Protein AF-A0A4Y2QX42-F1 (afdb_monomer_lite)

Sequence (127 aa):
MLREVESRVIAESNEAGEGVPVVSMVFRCDRHSDQRRYNTPTVNEIAMVFVNSDEEPPFERNIRMYPLNPENPQQPFININILSPNLDPMAYPIFFPYGEPGWQPNWHCESYQGAQGNQSRVNATML

Secondary structure (DSSP, 8-state):
-HHHHHHHHHHHHHHHTPPPP---------TTT-TTTT---SSS--------SSSSPPS--EEEE--SS-SSTT---EEEETT-TTHHHHH-TTT-TT------TT------TT----SSPPP----

Foldseek 3Di:
DVVVVVVVVCVVCVVVVHDDDDDDDDDPPPPVVDPPPDPDPPDPQDDDDADDPPPDRDPKDWDWAQDPDDPDPVCRTDIAIPQFQQPCCVVCVVVVVPSPGHHHPLDADPDDVPDPDPRDDDDDDDD

Radius of gyration: 21.67 Å; chains: 1; bounding box: 44×42×54 Å

Organism: Araneus ventricosus (NCBI:txid182803)

Structure (mmCIF, N/CA/C/O backbone):
data_AF-A0A4Y2QX42-F1
#
_entry.id   AF-A0A4Y2QX42-F1
#
loop_
_atom_site.group_PDB
_atom_site.id
_atom_site.type_symbol
_atom_site.label_atom_id
_atom_site.label_alt_id
_atom_site.label_comp_id
_atom_site.label_asym_id
_atom_site.label_entity_id
_atom_site.label_seq_id
_atom_site.pdbx_PDB_ins_code
_atom_site.Cartn_x
_atom_site.Cartn_y
_atom_site.Cartn_z
_atom_site.occupancy
_atom_site.B_iso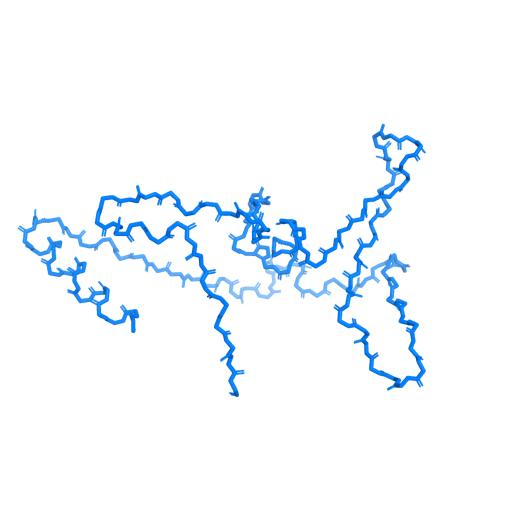_or_equiv
_atom_site.auth_seq_id
_atom_site.auth_comp_id
_atom_site.auth_asym_id
_atom_site.auth_atom_id
_atom_site.pdbx_PDB_model_num
ATOM 1 N N . MET A 1 1 ? -2.868 2.784 26.846 1.00 54.00 1 MET A N 1
ATOM 2 C CA . MET A 1 1 ? -2.953 4.017 26.035 1.00 54.00 1 MET A CA 1
ATOM 3 C C . MET A 1 1 ? -4.380 4.360 25.614 1.00 54.00 1 MET A C 1
ATOM 5 O O . MET A 1 1 ? -4.854 5.379 26.081 1.00 54.00 1 MET A O 1
ATOM 9 N N . LEU A 1 2 ? -5.109 3.544 24.835 1.00 65.75 2 LEU A N 1
ATOM 10 C CA . LEU A 1 2 ? -6.482 3.892 24.389 1.00 65.75 2 LEU A CA 1
ATOM 11 C C . LEU A 1 2 ? -7.459 4.233 25.531 1.00 65.75 2 LEU A C 1
ATOM 13 O O . LEU A 1 2 ? -8.106 5.271 25.487 1.00 65.75 2 LEU A O 1
ATOM 17 N N . ARG A 1 3 ? -7.478 3.436 26.606 1.00 71.06 3 ARG A N 1
ATOM 18 C CA . ARG A 1 3 ? -8.399 3.642 27.740 1.00 71.06 3 ARG A CA 1
ATOM 19 C C . ARG A 1 3 ? -8.196 4.980 28.474 1.00 71.06 3 ARG A C 1
ATOM 21 O O . ARG A 1 3 ? -9.151 5.578 28.961 1.00 71.06 3 ARG A O 1
ATOM 28 N N . GLU A 1 4 ? -6.957 5.460 28.565 1.00 77.75 4 GLU A N 1
ATOM 29 C CA . GLU A 1 4 ? -6.635 6.736 29.226 1.00 77.75 4 GLU A CA 1
ATOM 30 C C . GLU A 1 4 ? -7.060 7.929 28.367 1.00 77.75 4 GLU A C 1
ATOM 32 O O . GLU A 1 4 ? -7.534 8.928 28.901 1.00 77.75 4 GLU A O 1
ATOM 37 N N . VAL A 1 5 ? -6.931 7.802 27.043 1.00 74.56 5 VAL A N 1
ATOM 38 C CA . VAL A 1 5 ? -7.396 8.801 26.073 1.00 74.56 5 VAL A CA 1
ATOM 39 C C . VAL A 1 5 ? -8.924 8.869 26.070 1.00 74.56 5 VAL A C 1
ATOM 41 O O . VAL A 1 5 ? -9.476 9.956 26.189 1.00 74.56 5 VAL A O 1
ATOM 44 N N . GLU A 1 6 ? -9.605 7.720 26.040 1.00 74.38 6 GLU A N 1
ATOM 45 C CA . GLU A 1 6 ? -11.070 7.632 26.142 1.00 74.38 6 GLU A CA 1
ATOM 46 C C . GLU A 1 6 ? -11.590 8.322 27.408 1.00 74.38 6 GLU A C 1
ATOM 48 O O . GLU A 1 6 ? -12.520 9.122 27.349 1.00 74.38 6 GLU A O 1
ATOM 53 N N . SER A 1 7 ? -10.946 8.067 28.552 1.00 79.12 7 SER A N 1
ATOM 54 C CA . SER A 1 7 ? -11.350 8.643 29.842 1.00 79.12 7 SER A CA 1
ATOM 55 C C . SER A 1 7 ? -11.233 10.171 29.865 1.00 79.12 7 SER A C 1
ATOM 57 O O . SER A 1 7 ? -12.077 10.838 30.459 1.00 79.12 7 SER A O 1
ATOM 59 N N . ARG A 1 8 ? -10.207 10.730 29.208 1.00 80.31 8 ARG A N 1
ATOM 60 C CA . ARG A 1 8 ? -9.993 12.184 29.115 1.00 80.31 8 ARG A CA 1
ATOM 61 C C . ARG A 1 8 ? -11.022 12.854 28.210 1.00 80.31 8 ARG A C 1
ATOM 63 O O . ARG A 1 8 ? -11.643 13.818 28.637 1.00 80.31 8 ARG A O 1
ATOM 70 N N . VAL A 1 9 ? -11.264 12.294 27.023 1.00 75.75 9 VAL A N 1
ATOM 71 C CA . VAL A 1 9 ? -12.249 12.830 26.067 1.00 75.75 9 VAL A CA 1
ATOM 72 C C . VAL A 1 9 ? -13.660 12.816 26.663 1.00 75.75 9 VAL A C 1
ATOM 74 O O . VAL A 1 9 ? -14.404 13.777 26.507 1.00 75.75 9 VAL A O 1
ATOM 77 N N . ILE A 1 10 ? -14.024 11.760 27.403 1.00 76.44 10 ILE A N 1
ATOM 78 C CA . ILE A 1 10 ? -15.322 11.680 28.092 1.00 76.44 10 ILE A CA 1
ATOM 79 C C . ILE A 1 10 ? -15.450 12.772 29.164 1.00 76.44 10 ILE A C 1
ATOM 81 O O . ILE A 1 10 ? -16.508 13.387 29.282 1.00 76.44 10 ILE A O 1
ATOM 85 N N . ALA A 1 11 ? -14.394 13.022 29.943 1.00 81.38 11 ALA A N 1
ATOM 86 C CA . ALA A 1 11 ? -14.398 14.064 30.968 1.00 81.38 11 ALA A CA 1
ATOM 87 C C . ALA A 1 11 ? -14.521 15.470 30.355 1.00 81.38 11 ALA A C 1
ATOM 89 O O . ALA A 1 11 ? -15.385 16.234 30.777 1.00 81.38 11 ALA A O 1
ATOM 90 N N . GLU A 1 12 ? -13.738 15.769 29.316 1.00 82.94 12 GLU A N 1
ATOM 91 C CA . GLU A 1 12 ? -13.771 17.053 28.600 1.00 82.94 12 GLU A CA 1
ATOM 92 C C . GLU A 1 12 ? -15.144 17.322 27.960 1.00 82.94 12 GLU A C 1
ATOM 94 O O . GLU A 1 12 ? -15.684 18.421 28.078 1.00 82.94 12 GLU A O 1
ATOM 99 N N . SER A 1 13 ? -15.763 16.307 27.347 1.00 74.00 13 SER A N 1
ATOM 100 C CA . SER A 1 13 ? -17.098 16.431 26.739 1.00 74.00 13 SER A CA 1
ATOM 101 C C . SER A 1 13 ? -18.192 16.667 27.792 1.00 74.00 13 SER A C 1
ATOM 103 O O . SER A 1 13 ? -19.098 17.474 27.583 1.00 74.00 13 SER A O 1
ATOM 105 N N . ASN A 1 14 ? -18.090 16.014 28.959 1.00 74.25 14 ASN A N 1
ATOM 106 C CA . ASN A 1 14 ? -19.014 16.228 30.079 1.00 74.25 14 ASN A CA 1
ATOM 107 C C . ASN A 1 14 ? -18.901 17.646 30.661 1.00 74.25 14 ASN A C 1
ATOM 109 O O . ASN A 1 14 ? -19.915 18.217 31.060 1.00 74.25 14 ASN A O 1
ATOM 113 N N . GLU A 1 15 ? -17.692 18.214 30.705 1.00 80.56 15 GLU A N 1
ATOM 114 C CA . GLU A 1 15 ? -17.452 19.593 31.153 1.00 80.56 15 GLU A CA 1
ATOM 115 C C . GLU A 1 15 ? -17.952 20.633 30.139 1.00 80.56 15 GLU A C 1
ATOM 117 O O . GLU A 1 15 ? -18.496 21.665 30.534 1.00 80.56 15 GLU A O 1
ATOM 122 N N . ALA A 1 16 ? -17.828 20.355 28.838 1.00 79.06 16 ALA A N 1
ATOM 123 C CA . ALA A 1 16 ? -18.278 21.243 27.764 1.00 79.06 16 ALA A CA 1
ATOM 124 C C . ALA A 1 16 ? -19.800 21.204 27.514 1.00 79.06 16 ALA A C 1
ATOM 126 O O . ALA A 1 16 ? -20.327 22.042 26.781 1.00 79.06 16 ALA A O 1
ATOM 127 N N . GLY A 1 17 ? -20.521 20.239 28.100 1.00 72.75 17 GLY A N 1
ATOM 128 C CA . GLY A 1 17 ? -21.951 20.023 27.848 1.00 72.75 17 GLY A CA 1
ATOM 129 C C . GLY A 1 17 ? -22.265 19.525 26.430 1.00 72.75 17 GLY A C 1
ATOM 130 O O . GLY A 1 17 ? -23.432 19.465 26.042 1.00 72.75 17 GLY A O 1
ATOM 131 N N . GLU A 1 18 ? -21.239 19.158 25.660 1.00 72.94 18 GLU A N 1
ATOM 132 C CA . GLU A 1 18 ? -21.358 18.550 24.339 1.00 72.94 18 GLU A CA 1
ATOM 133 C C . GLU A 1 18 ? -21.402 17.027 24.502 1.00 72.94 18 GLU A C 1
ATOM 135 O O . GLU A 1 18 ? -20.517 16.419 25.102 1.00 72.94 18 GLU A O 1
ATOM 140 N N . GLY A 1 19 ? -22.452 16.381 23.997 1.00 75.00 19 GLY A N 1
ATOM 141 C CA . GLY A 1 19 ? -22.553 14.924 24.048 1.00 75.00 19 GLY A CA 1
ATOM 142 C C . GLY A 1 19 ? -21.497 14.273 23.153 1.00 75.00 19 GLY A C 1
ATOM 143 O O . GLY A 1 19 ? -21.417 14.600 21.971 1.00 75.00 19 GLY A O 1
ATOM 144 N N . VAL A 1 20 ? -20.723 13.324 23.693 1.00 70.62 20 VAL A N 1
ATOM 145 C CA . VAL A 1 20 ? -19.751 12.551 22.903 1.00 70.62 20 VAL A CA 1
ATOM 146 C C . VAL A 1 20 ? -20.496 11.837 21.766 1.00 70.62 20 VAL A C 1
ATOM 148 O O . VAL A 1 20 ? -21.407 11.048 22.048 1.00 70.62 20 VAL A O 1
ATOM 151 N N . PRO A 1 21 ? -20.142 12.060 20.485 1.00 74.00 21 PRO A N 1
ATOM 152 C CA . PRO A 1 21 ? -20.773 11.343 19.390 1.00 74.00 21 PRO A CA 1
ATOM 153 C C . PRO A 1 21 ? -20.447 9.852 19.503 1.00 74.00 21 PRO A C 1
ATOM 155 O O . PRO A 1 21 ? -19.286 9.440 19.479 1.00 74.00 21 PRO A O 1
ATOM 158 N N . VAL A 1 22 ? -21.485 9.022 19.618 1.00 76.50 22 VAL A N 1
ATOM 159 C CA . VAL A 1 22 ? -21.335 7.565 19.610 1.00 76.50 22 VAL A CA 1
ATOM 160 C C . VAL A 1 22 ? -21.056 7.124 18.177 1.00 76.50 22 VAL A C 1
ATOM 162 O O . VAL A 1 22 ? -21.967 6.974 17.363 1.00 76.50 22 VAL A O 1
ATOM 165 N N . VAL A 1 23 ? -19.780 6.923 17.863 1.00 73.00 23 VAL A N 1
ATOM 166 C CA . VAL A 1 23 ? -19.354 6.353 16.585 1.00 73.00 23 VAL A CA 1
ATOM 167 C C . VAL A 1 23 ? -19.358 4.834 16.715 1.00 73.00 23 VAL A C 1
ATOM 169 O O . VAL A 1 23 ? -18.644 4.267 17.539 1.00 73.00 23 VAL A O 1
ATOM 172 N N . SER A 1 24 ? -20.164 4.160 15.897 1.00 69.94 24 SER A N 1
ATOM 173 C CA . SER A 1 24 ? -20.129 2.701 15.783 1.00 69.94 24 SER A CA 1
ATOM 174 C C . SER A 1 24 ? -19.484 2.309 14.460 1.00 69.94 24 SER A C 1
ATOM 176 O O . SER A 1 24 ? -19.885 2.782 13.397 1.00 69.94 24 SER A O 1
ATOM 178 N N . MET A 1 25 ? -18.473 1.443 14.521 1.00 69.38 25 MET A N 1
ATOM 179 C CA . MET A 1 25 ? -17.913 0.813 13.332 1.00 69.38 25 MET A CA 1
ATOM 180 C C . MET A 1 25 ? -18.613 -0.528 13.132 1.00 69.38 25 MET A C 1
ATOM 182 O O . MET A 1 25 ? -18.477 -1.437 13.949 1.00 69.38 25 MET A O 1
ATOM 186 N N . VAL A 1 26 ? -19.393 -0.644 12.059 1.00 71.62 26 VAL A N 1
ATOM 187 C CA . VAL A 1 26 ? -20.146 -1.861 11.745 1.00 71.62 26 VAL A CA 1
ATOM 188 C C . VAL A 1 26 ? -19.572 -2.483 10.482 1.00 71.62 26 VAL A C 1
ATOM 190 O O . VAL A 1 26 ? -19.660 -1.911 9.398 1.00 71.62 26 VAL A O 1
ATOM 193 N N . PHE A 1 27 ? -19.023 -3.690 10.602 1.00 63.44 27 PHE A N 1
ATOM 194 C CA . PHE A 1 27 ? -18.681 -4.491 9.432 1.00 63.44 27 PHE A CA 1
ATOM 195 C C . PHE A 1 27 ? -19.964 -5.088 8.849 1.00 63.44 27 PHE A C 1
ATOM 197 O O . PHE A 1 27 ? -20.573 -5.979 9.447 1.00 63.44 27 PHE A O 1
ATOM 204 N N . ARG A 1 28 ? -20.386 -4.631 7.664 1.00 59.47 28 ARG A N 1
ATOM 205 C CA . ARG A 1 28 ? -21.407 -5.345 6.887 1.00 59.47 28 ARG A CA 1
ATOM 206 C C . ARG A 1 28 ? -20.811 -6.654 6.372 1.00 59.47 28 ARG A C 1
ATOM 208 O O . ARG A 1 28 ? -20.183 -6.703 5.322 1.00 59.47 28 ARG A O 1
ATOM 215 N N . CYS A 1 29 ? -21.027 -7.731 7.118 1.00 56.50 29 CYS A N 1
ATOM 216 C CA . CYS A 1 29 ? -20.667 -9.093 6.726 1.00 56.50 29 CYS A CA 1
ATOM 217 C C . CYS A 1 29 ? -21.785 -9.771 5.920 1.00 56.50 29 CYS A C 1
ATOM 219 O O . CYS A 1 29 ? -22.097 -10.937 6.153 1.00 56.50 29 CYS A O 1
ATOM 221 N N . ASP A 1 30 ? -22.403 -9.056 4.979 1.00 68.62 30 ASP A N 1
ATOM 222 C CA . ASP A 1 30 ? -23.280 -9.705 4.010 1.00 68.62 30 ASP A CA 1
ATOM 223 C C . ASP A 1 30 ? -22.413 -10.407 2.956 1.00 68.62 30 ASP A C 1
ATOM 225 O O . ASP A 1 30 ? -21.828 -9.775 2.075 1.00 68.62 30 ASP A O 1
ATOM 229 N N . ARG A 1 31 ? -22.320 -11.737 3.071 1.00 54.94 31 ARG A N 1
ATOM 230 C CA . ARG A 1 31 ? -21.578 -12.597 2.136 1.00 54.94 31 ARG A CA 1
ATOM 231 C C . ARG A 1 31 ? -22.159 -12.579 0.719 1.00 54.94 31 ARG A C 1
ATOM 233 O O . ARG A 1 31 ? -21.470 -13.000 -0.202 1.00 54.94 31 ARG A O 1
ATOM 240 N N . HIS A 1 32 ? -23.396 -12.118 0.541 1.00 62.72 32 HIS A N 1
ATOM 241 C CA . HIS A 1 32 ? -24.053 -12.002 -0.759 1.00 62.72 32 HIS A CA 1
ATOM 242 C C . HIS A 1 32 ? -23.921 -10.603 -1.377 1.00 62.72 32 HIS A C 1
ATOM 244 O O . HIS A 1 32 ? -24.076 -10.469 -2.589 1.00 62.72 32 HIS A O 1
ATOM 250 N N . SER A 1 33 ? -23.592 -9.576 -0.584 1.00 60.12 33 SER A N 1
ATOM 251 C CA . SER A 1 33 ? -23.400 -8.205 -1.080 1.00 60.12 33 SER A CA 1
ATOM 252 C C . SER A 1 33 ? -21.972 -7.916 -1.539 1.00 60.12 33 SER A C 1
ATOM 254 O O . SER A 1 33 ? -21.790 -7.035 -2.378 1.00 60.12 33 SER A O 1
ATOM 256 N N . ASP A 1 34 ? -20.963 -8.606 -1.004 1.00 56.72 34 ASP A N 1
ATOM 257 C CA . ASP A 1 34 ? -19.565 -8.367 -1.373 1.00 56.72 34 ASP A CA 1
ATOM 258 C C . ASP A 1 34 ? -19.021 -9.488 -2.267 1.00 56.72 34 ASP A C 1
ATOM 260 O O . ASP A 1 34 ? -18.385 -10.442 -1.816 1.00 56.72 34 ASP A O 1
ATOM 264 N N . GLN A 1 35 ? -19.269 -9.348 -3.571 1.00 55.50 35 GLN A N 1
ATOM 265 C CA . GLN A 1 35 ? -18.757 -10.255 -4.602 1.00 55.50 35 GLN A CA 1
ATOM 266 C C . GLN A 1 35 ? -17.227 -10.215 -4.743 1.00 55.50 35 GLN A C 1
ATOM 268 O O . GLN A 1 35 ? -16.674 -11.018 -5.484 1.00 55.50 35 GLN A O 1
ATOM 273 N N . ARG A 1 36 ? -16.519 -9.296 -4.071 1.00 57.91 36 ARG A N 1
ATOM 274 C CA . ARG A 1 36 ? -15.071 -9.097 -4.254 1.00 57.91 36 ARG A CA 1
ATOM 275 C C . ARG A 1 36 ? -14.227 -9.781 -3.184 1.00 57.91 36 ARG A C 1
ATOM 277 O O . ARG A 1 36 ? -13.005 -9.793 -3.294 1.00 57.91 36 ARG A O 1
ATOM 284 N N . ARG A 1 37 ? -14.858 -10.388 -2.176 1.00 54.31 37 ARG A N 1
ATOM 285 C CA . ARG A 1 37 ? -14.164 -10.965 -1.015 1.00 54.31 37 ARG A CA 1
ATOM 286 C C . ARG A 1 37 ? -13.405 -12.264 -1.318 1.00 54.31 37 ARG A C 1
ATOM 288 O O . ARG A 1 37 ? -12.530 -12.639 -0.547 1.00 54.31 37 ARG A O 1
ATOM 295 N N . TYR A 1 38 ? -13.714 -12.916 -2.443 1.00 54.72 38 TYR A N 1
ATOM 296 C CA . TYR A 1 38 ? -13.078 -14.158 -2.901 1.00 54.72 38 TYR A CA 1
ATOM 297 C C . TYR A 1 38 ? -13.007 -14.246 -4.430 1.00 54.72 38 TYR A C 1
ATOM 299 O O . TYR A 1 38 ? -13.283 -15.301 -5.003 1.00 54.72 38 TYR A O 1
ATOM 307 N N . ASN A 1 39 ? -12.653 -13.155 -5.114 1.00 55.78 39 ASN A N 1
ATOM 308 C CA . ASN A 1 39 ? -12.337 -13.281 -6.534 1.00 55.78 39 ASN A CA 1
ATOM 309 C C . ASN A 1 39 ? -11.109 -14.179 -6.667 1.00 55.78 39 ASN A C 1
ATOM 311 O O . ASN A 1 39 ? -10.003 -13.811 -6.273 1.00 55.78 39 ASN A O 1
ATOM 315 N N . THR A 1 40 ? -11.319 -15.383 -7.194 1.00 54.75 40 THR A N 1
ATOM 316 C CA . THR A 1 40 ? -10.220 -16.218 -7.664 1.00 54.75 40 THR A CA 1
ATOM 317 C C . THR A 1 40 ? -9.459 -15.392 -8.701 1.00 54.75 40 THR A C 1
ATOM 319 O O . THR A 1 40 ? -10.123 -14.782 -9.544 1.00 54.75 40 THR A O 1
ATOM 322 N N . PRO A 1 41 ? -8.117 -15.309 -8.650 1.00 54.50 41 PRO A N 1
ATOM 323 C CA . PRO A 1 41 ? -7.362 -14.566 -9.648 1.00 54.50 41 PRO A CA 1
ATOM 324 C C . PRO A 1 41 ? -7.751 -15.081 -11.034 1.00 54.50 41 PRO A C 1
ATOM 326 O O . PRO A 1 41 ? -7.493 -16.231 -11.375 1.00 54.50 41 PRO A O 1
ATOM 329 N N . THR A 1 42 ? -8.440 -14.256 -11.818 1.00 58.47 42 THR A N 1
ATOM 330 C CA . THR A 1 42 ? -8.902 -14.629 -13.163 1.00 58.47 42 THR A CA 1
ATOM 331 C C . THR A 1 42 ? -7.784 -14.533 -14.198 1.00 58.47 42 THR A C 1
ATOM 333 O O . THR A 1 42 ? -7.973 -14.907 -15.352 1.00 58.47 42 THR A O 1
ATOM 336 N N . VAL A 1 43 ? -6.625 -14.018 -13.789 1.00 61.16 43 VAL A N 1
ATOM 337 C CA . VAL A 1 43 ? -5.476 -13.689 -14.627 1.00 61.16 43 VAL A CA 1
ATOM 338 C C . VAL A 1 43 ? -4.184 -14.069 -13.898 1.00 61.16 43 VAL A C 1
ATOM 340 O O . VAL A 1 43 ? -4.053 -13.861 -12.692 1.00 61.16 43 VAL A O 1
ATOM 343 N N . ASN A 1 44 ? -3.212 -14.617 -14.631 1.00 61.03 44 ASN A N 1
ATOM 344 C CA . ASN A 1 44 ? -1.884 -14.994 -14.120 1.00 61.03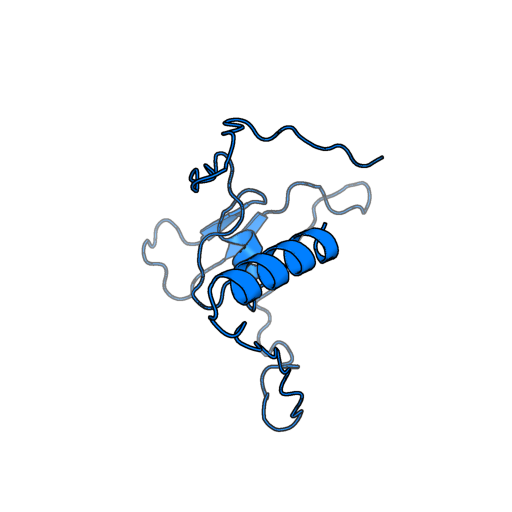 44 ASN A CA 1
ATOM 345 C C . ASN A 1 44 ? -0.948 -13.770 -13.982 1.00 61.03 44 ASN A C 1
ATOM 347 O O . ASN A 1 44 ? 0.218 -13.827 -14.360 1.00 61.03 44 ASN A O 1
ATOM 351 N N . GLU A 1 45 ? -1.463 -12.637 -13.505 1.00 65.69 45 GLU A N 1
ATOM 352 C CA . GLU A 1 45 ? -0.748 -11.348 -13.499 1.00 65.69 45 GLU A CA 1
ATOM 353 C C . GLU A 1 45 ? 0.145 -11.145 -12.271 1.00 65.69 45 GLU A C 1
ATOM 355 O O . GLU A 1 45 ? 0.990 -10.252 -12.258 1.00 65.69 45 GLU A O 1
ATOM 360 N N . ILE A 1 46 ? -0.022 -11.970 -11.236 1.00 67.88 46 ILE A N 1
ATOM 361 C CA . ILE A 1 46 ? 0.718 -11.839 -9.983 1.00 67.88 46 ILE A CA 1
ATOM 362 C C . ILE A 1 46 ? 1.698 -13.004 -9.873 1.00 67.88 46 ILE A C 1
ATOM 364 O O . ILE A 1 46 ? 1.300 -14.152 -9.684 1.00 67.88 46 ILE A O 1
ATOM 368 N N . ALA A 1 47 ? 2.989 -12.696 -9.972 1.00 70.94 47 ALA A N 1
ATOM 369 C CA . ALA A 1 47 ? 4.079 -13.628 -9.714 1.00 70.94 47 ALA A CA 1
ATOM 370 C C . ALA A 1 47 ? 4.967 -13.083 -8.593 1.00 70.94 47 ALA A C 1
ATOM 372 O O . ALA A 1 47 ? 5.259 -11.888 -8.535 1.00 70.94 47 ALA A O 1
ATOM 373 N N . MET A 1 48 ? 5.417 -13.970 -7.712 1.00 71.56 48 MET A N 1
ATOM 374 C CA . MET A 1 48 ? 6.339 -13.646 -6.632 1.00 71.56 48 MET A CA 1
ATOM 375 C C . MET A 1 48 ? 7.660 -14.360 -6.908 1.00 71.56 48 MET A C 1
ATOM 377 O O . MET A 1 48 ? 7.698 -15.584 -6.998 1.00 71.56 48 MET A O 1
ATOM 381 N N . VAL A 1 49 ? 8.729 -13.589 -7.100 1.00 72.44 49 VAL A N 1
ATOM 382 C CA . VAL A 1 49 ? 10.060 -14.115 -7.421 1.00 72.44 49 VAL A CA 1
ATOM 383 C C . VAL A 1 49 ? 10.983 -13.821 -6.251 1.00 72.44 49 VAL A C 1
ATOM 385 O O . VAL A 1 49 ? 11.209 -12.661 -5.909 1.00 72.44 49 VAL A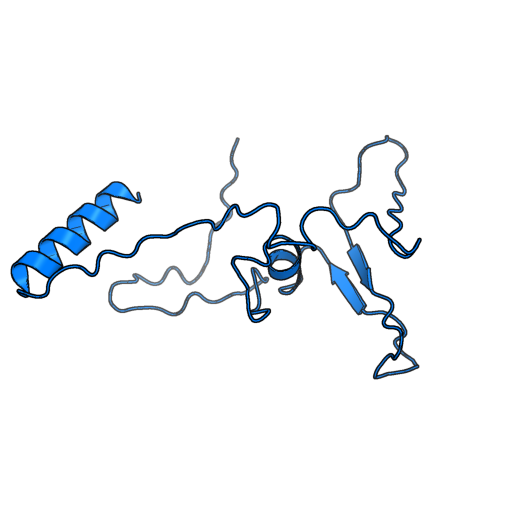 O 1
ATOM 388 N N . PHE A 1 50 ? 11.527 -14.875 -5.652 1.00 68.56 50 PHE A N 1
ATOM 389 C CA . PHE A 1 50 ? 12.552 -14.776 -4.623 1.00 68.56 50 PHE A CA 1
ATOM 390 C C . PHE A 1 50 ? 13.864 -15.307 -5.178 1.00 68.56 50 PHE A C 1
ATOM 392 O O . PHE A 1 50 ? 13.901 -16.372 -5.788 1.00 68.56 50 PHE A O 1
ATOM 399 N N . VAL A 1 51 ? 14.942 -14.565 -4.953 1.00 68.75 51 VAL A N 1
ATOM 400 C CA . VAL A 1 51 ? 16.301 -15.036 -5.209 1.00 68.75 51 VAL A CA 1
ATOM 401 C C . VAL A 1 51 ? 16.959 -15.161 -3.843 1.00 68.75 51 VAL A C 1
ATOM 403 O O . VAL A 1 51 ? 17.314 -14.146 -3.250 1.00 68.75 51 VAL A O 1
ATOM 406 N N . ASN A 1 52 ? 17.052 -16.380 -3.313 1.00 69.00 52 ASN A N 1
ATOM 407 C CA . ASN A 1 52 ? 17.833 -16.660 -2.111 1.00 69.00 52 ASN A CA 1
ATOM 408 C C . ASN A 1 52 ? 18.495 -18.046 -2.200 1.00 69.00 52 ASN A C 1
ATOM 410 O O . ASN A 1 52 ? 17.939 -18.954 -2.816 1.00 69.00 52 ASN A O 1
ATOM 414 N N . SER A 1 53 ? 19.672 -18.191 -1.588 1.00 70.94 53 SER A N 1
ATOM 415 C CA . SER A 1 53 ? 20.323 -19.476 -1.317 1.00 70.94 53 SER A CA 1
ATOM 416 C C . SER A 1 53 ? 19.703 -20.207 -0.121 1.00 70.94 53 SER A C 1
ATOM 418 O O . SER A 1 53 ? 19.731 -21.433 -0.098 1.00 70.94 53 SER A O 1
ATOM 420 N N . ASP A 1 54 ? 19.113 -19.469 0.827 1.00 76.25 54 ASP A N 1
ATOM 421 C CA . ASP A 1 54 ? 18.788 -19.976 2.171 1.00 76.25 54 ASP A CA 1
ATOM 422 C C . ASP A 1 54 ? 17.274 -20.144 2.417 1.00 76.25 54 ASP A C 1
ATOM 424 O O . ASP A 1 54 ? 16.822 -20.130 3.557 1.00 76.25 54 ASP A O 1
ATOM 428 N N . GLU A 1 55 ? 16.473 -20.257 1.349 1.00 69.25 55 GLU A N 1
ATOM 429 C CA . GLU A 1 55 ? 15.000 -20.418 1.355 1.00 69.25 55 GLU A CA 1
ATOM 430 C C . GLU A 1 55 ? 14.187 -19.289 2.029 1.00 69.25 55 GLU A C 1
ATOM 432 O O . GLU A 1 55 ? 12.975 -19.197 1.826 1.00 69.25 55 GLU A O 1
ATOM 437 N N . GLU A 1 56 ? 14.823 -18.375 2.765 1.00 75.38 56 GLU A N 1
ATOM 438 C CA . GLU A 1 56 ? 14.147 -17.251 3.404 1.00 75.38 56 GLU A CA 1
ATOM 439 C C . GLU A 1 56 ? 13.897 -16.104 2.408 1.00 75.38 56 GLU A C 1
ATOM 441 O O . GLU A 1 56 ? 14.780 -15.694 1.652 1.00 75.38 56 GLU A O 1
ATOM 446 N N . PRO A 1 57 ? 12.703 -15.515 2.381 1.00 69.00 57 PRO A N 1
ATOM 447 C CA . PRO A 1 57 ? 12.482 -14.310 1.601 1.00 69.00 57 PRO A CA 1
ATOM 448 C C . PRO A 1 57 ? 13.402 -13.140 2.085 1.00 69.00 57 PRO A C 1
ATOM 450 O O . PRO A 1 57 ? 13.271 -12.717 3.232 1.00 69.00 57 PRO A O 1
ATOM 453 N N . PRO A 1 58 ? 14.235 -12.474 1.247 1.00 75.31 58 PRO A N 1
ATOM 454 C CA . PRO A 1 58 ? 15.104 -11.340 1.661 1.00 75.31 58 PRO A CA 1
ATOM 455 C C . PRO A 1 58 ? 14.370 -10.098 2.215 1.00 75.31 58 PRO A C 1
ATOM 457 O O . PRO A 1 58 ? 13.380 -9.690 1.637 1.00 75.31 58 PRO A O 1
ATOM 460 N N . PHE A 1 59 ? 14.844 -9.413 3.259 1.00 76.69 59 PHE A N 1
ATOM 461 C CA . PHE A 1 59 ? 14.130 -8.248 3.838 1.00 76.69 59 PHE A CA 1
ATOM 462 C C . PHE A 1 59 ? 13.693 -7.181 2.807 1.00 76.69 59 PHE A C 1
ATOM 464 O O . PHE A 1 59 ? 12.567 -6.683 2.855 1.00 76.69 59 PHE A O 1
ATOM 471 N N . GLU A 1 60 ? 14.551 -6.871 1.832 1.00 78.44 60 GLU A N 1
ATOM 472 C CA . GLU A 1 60 ? 14.203 -5.962 0.742 1.00 78.44 60 GLU A CA 1
ATOM 473 C C . GLU A 1 60 ? 13.203 -6.604 -0.226 1.00 78.44 60 GLU A C 1
ATOM 475 O O . GLU A 1 60 ? 13.521 -7.484 -1.031 1.00 78.44 60 GLU A O 1
ATOM 480 N N . ARG A 1 61 ? 11.964 -6.119 -0.164 1.00 77.75 61 ARG A N 1
ATOM 481 C CA . ARG A 1 61 ? 10.893 -6.456 -1.101 1.00 77.75 61 ARG A CA 1
ATOM 482 C C . ARG A 1 61 ? 10.619 -5.267 -2.003 1.00 77.75 61 ARG A C 1
ATOM 484 O O . ARG A 1 61 ? 10.372 -4.162 -1.530 1.00 77.75 61 ARG A O 1
ATOM 491 N N . ASN A 1 62 ? 10.621 -5.513 -3.305 1.00 84.62 62 ASN A N 1
ATOM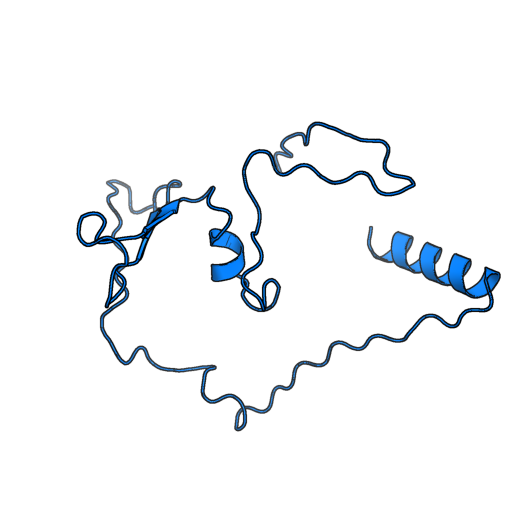 492 C CA . ASN A 1 62 ? 10.117 -4.562 -4.284 1.00 84.62 62 ASN A CA 1
ATOM 493 C C . ASN A 1 62 ? 8.880 -5.157 -4.951 1.00 84.62 62 ASN A C 1
ATOM 495 O O . ASN A 1 62 ? 8.908 -6.302 -5.403 1.00 84.62 62 ASN A O 1
ATOM 499 N N . ILE A 1 63 ? 7.816 -4.369 -5.042 1.00 87.06 63 ILE A N 1
ATOM 500 C CA . ILE A 1 63 ? 6.646 -4.671 -5.859 1.00 87.06 63 ILE A CA 1
ATOM 501 C C . ILE A 1 63 ? 6.825 -3.923 -7.179 1.00 87.06 63 ILE A C 1
ATOM 503 O O . ILE A 1 63 ? 6.976 -2.700 -7.195 1.00 87.06 63 ILE A O 1
ATOM 507 N N . ARG A 1 64 ? 6.826 -4.654 -8.296 1.00 88.25 64 ARG A N 1
ATOM 508 C CA . ARG A 1 64 ? 6.831 -4.063 -9.639 1.00 88.25 64 ARG A CA 1
ATOM 509 C C . ARG A 1 64 ? 5.443 -4.172 -10.238 1.00 88.25 64 ARG A C 1
ATOM 511 O O . ARG A 1 64 ? 4.924 -5.272 -10.390 1.00 88.25 64 ARG A O 1
ATOM 518 N N . MET A 1 65 ? 4.866 -3.034 -10.591 1.00 86.25 65 MET A N 1
ATOM 519 C CA . MET A 1 65 ? 3.564 -2.962 -11.244 1.00 86.25 65 MET A CA 1
ATOM 520 C C . MET A 1 65 ? 3.756 -2.595 -12.710 1.00 86.25 65 MET A C 1
ATOM 522 O O . MET A 1 65 ? 4.374 -1.575 -13.003 1.00 86.25 65 MET A O 1
ATOM 526 N N . TYR A 1 66 ? 3.215 -3.408 -13.614 1.00 87.62 66 TYR A N 1
ATOM 527 C CA . TYR A 1 66 ? 3.244 -3.173 -15.057 1.00 87.62 66 TYR A CA 1
ATOM 528 C C . TYR A 1 66 ? 1.857 -2.690 -15.502 1.00 87.62 66 TYR A C 1
ATOM 530 O O . TYR A 1 66 ? 0.963 -3.517 -15.691 1.00 87.62 66 TYR A O 1
ATOM 538 N N . PRO A 1 67 ? 1.620 -1.370 -15.603 1.00 85.38 67 PRO A N 1
ATOM 539 C CA . PRO A 1 67 ? 0.331 -0.859 -16.050 1.00 85.38 67 PRO A CA 1
ATOM 540 C C . PRO A 1 67 ? 0.086 -1.239 -17.514 1.00 85.38 67 PRO A C 1
ATOM 542 O O . PRO A 1 67 ? 0.991 -1.171 -18.341 1.00 85.38 67 PRO A O 1
ATOM 545 N N . LEU A 1 68 ? -1.162 -1.583 -17.847 1.00 84.25 68 LEU A N 1
ATOM 546 C CA . LEU A 1 68 ? -1.558 -1.908 -19.224 1.00 84.25 68 LEU A CA 1
ATOM 547 C C . LEU A 1 68 ? -1.336 -0.731 -20.190 1.00 84.25 68 LEU A C 1
ATOM 549 O O . LEU A 1 68 ? -0.988 -0.943 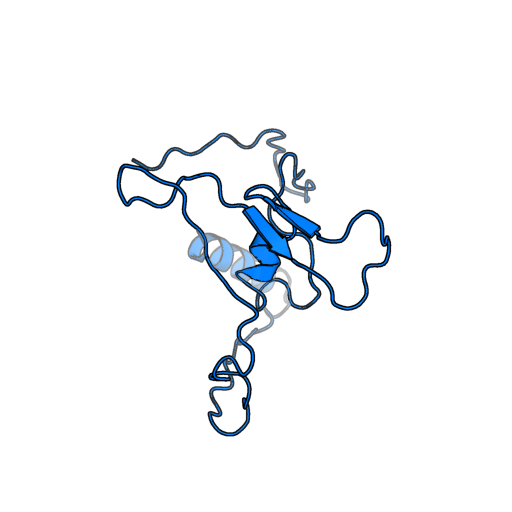-21.346 1.00 84.25 68 LEU A O 1
ATOM 553 N N . ASN A 1 69 ? -1.507 0.500 -19.700 1.00 85.88 69 ASN A N 1
ATOM 554 C CA . ASN A 1 69 ? -1.287 1.737 -20.444 1.00 85.88 69 ASN A CA 1
ATOM 555 C C . ASN A 1 69 ? -0.331 2.640 -19.644 1.00 85.88 69 ASN A C 1
ATOM 557 O O . ASN A 1 69 ? -0.803 3.460 -18.854 1.00 85.88 69 ASN A O 1
ATOM 561 N N . PRO A 1 70 ? 0.998 2.468 -19.767 1.00 87.00 70 PRO A N 1
ATOM 562 C CA . PRO A 1 70 ? 1.953 3.310 -19.054 1.00 87.00 70 PRO A CA 1
ATOM 563 C C . PRO A 1 70 ? 1.883 4.753 -19.566 1.00 87.00 70 PRO A C 1
ATOM 565 O O . PRO A 1 70 ? 1.918 4.985 -20.774 1.00 87.00 70 PRO A O 1
ATOM 568 N N . GLU A 1 71 ? 1.843 5.726 -18.652 1.00 87.62 71 GLU A N 1
ATOM 569 C CA . GLU A 1 71 ? 1.889 7.154 -19.012 1.00 87.62 71 GLU A CA 1
ATOM 570 C C . GLU A 1 71 ? 3.185 7.512 -19.747 1.00 87.62 71 GLU A C 1
ATOM 572 O O . GLU A 1 71 ? 3.182 8.283 -20.705 1.00 87.62 71 GLU A O 1
ATOM 577 N N . ASN A 1 72 ? 4.298 6.912 -19.317 1.00 89.25 72 ASN A N 1
ATOM 578 C CA . ASN A 1 72 ? 5.591 7.032 -19.966 1.00 89.25 72 ASN A CA 1
ATOM 579 C C . ASN A 1 72 ? 6.004 5.675 -20.563 1.00 89.25 72 ASN A C 1
ATOM 581 O O . ASN A 1 72 ? 6.411 4.787 -19.813 1.00 89.25 72 ASN A O 1
ATOM 585 N N . PRO A 1 73 ? 5.995 5.513 -21.898 1.00 87.12 73 PRO A N 1
ATOM 586 C CA . PRO A 1 73 ? 6.426 4.276 -22.550 1.00 87.12 73 PRO A CA 1
ATOM 587 C C . PRO A 1 73 ? 7.876 3.868 -22.246 1.00 87.12 73 PRO A C 1
ATOM 589 O O . PRO A 1 73 ? 8.208 2.689 -22.346 1.00 87.12 73 PRO A O 1
ATOM 592 N N . GLN A 1 74 ? 8.748 4.813 -21.867 1.00 90.31 74 GLN A N 1
ATOM 593 C CA . GLN A 1 74 ? 10.127 4.508 -21.461 1.00 90.31 74 GLN A CA 1
ATOM 594 C C . GLN A 1 74 ? 10.237 3.994 -20.020 1.00 90.31 74 GLN A C 1
ATOM 596 O O . GLN A 1 74 ? 11.268 3.436 -19.648 1.00 90.31 74 GLN A O 1
ATOM 601 N N . GLN A 1 75 ? 9.185 4.151 -19.215 1.00 88.31 75 GLN A N 1
ATOM 602 C CA . GLN A 1 75 ? 9.095 3.620 -17.861 1.00 88.31 75 GLN A CA 1
ATOM 603 C C . GLN A 1 75 ? 7.934 2.615 -17.792 1.00 88.31 75 GLN A C 1
ATOM 605 O O . GLN A 1 75 ? 6.840 2.943 -17.335 1.00 88.31 75 GLN A O 1
ATOM 610 N N . PRO A 1 76 ? 8.158 1.370 -18.251 1.00 86.56 76 PRO A N 1
ATOM 611 C CA . PRO A 1 76 ? 7.090 0.388 -18.433 1.00 86.56 76 PRO A CA 1
ATOM 612 C C . PRO A 1 76 ? 6.545 -0.182 -17.118 1.00 86.56 76 PRO A C 1
ATOM 614 O O . PRO A 1 76 ? 5.592 -0.956 -17.140 1.00 86.56 76 PRO A O 1
ATOM 617 N N . PHE A 1 77 ? 7.156 0.153 -15.978 1.00 88.75 77 PHE A N 1
ATOM 618 C CA . PHE A 1 77 ? 6.712 -0.302 -14.670 1.00 88.75 77 PHE A CA 1
ATOM 619 C C . PHE A 1 77 ? 6.938 0.744 -13.581 1.00 88.75 77 PHE A C 1
ATOM 621 O O . PHE A 1 77 ? 7.841 1.581 -13.649 1.00 88.75 77 PHE A O 1
ATOM 628 N N . ILE A 1 78 ? 6.138 0.621 -12.529 1.00 89.19 78 ILE A N 1
ATOM 629 C CA . ILE A 1 78 ? 6.264 1.365 -11.281 1.00 89.19 78 ILE A CA 1
ATOM 630 C C . ILE A 1 78 ? 6.945 0.443 -10.270 1.00 89.19 78 ILE A C 1
ATOM 632 O O . ILE A 1 78 ? 6.535 -0.707 -10.106 1.00 89.19 78 ILE A O 1
ATOM 636 N N . ASN A 1 79 ? 7.999 0.928 -9.612 1.00 89.81 79 ASN A N 1
ATOM 637 C CA . ASN A 1 79 ? 8.692 0.191 -8.557 1.00 89.81 79 ASN A CA 1
ATOM 638 C C . ASN A 1 79 ? 8.303 0.744 -7.185 1.00 89.81 79 ASN A C 1
ATOM 640 O O . ASN A 1 79 ? 8.576 1.905 -6.886 1.00 89.81 79 ASN A O 1
ATOM 644 N N . ILE A 1 80 ? 7.714 -0.103 -6.351 1.00 90.12 80 ILE A N 1
ATOM 645 C CA . ILE A 1 80 ? 7.291 0.215 -4.988 1.00 90.12 80 ILE A CA 1
ATOM 646 C C . ILE A 1 80 ? 8.209 -0.562 -4.046 1.00 90.12 80 ILE A C 1
ATOM 648 O O . ILE A 1 80 ? 8.143 -1.788 -3.977 1.00 90.12 80 ILE A O 1
ATOM 652 N N . ASN A 1 81 ? 9.109 0.145 -3.365 1.00 88.75 81 ASN A N 1
ATOM 653 C CA . ASN A 1 81 ? 9.989 -0.449 -2.360 1.00 88.75 81 ASN A CA 1
ATOM 654 C C . ASN A 1 81 ? 9.321 -0.460 -0.973 1.00 88.75 81 ASN A C 1
ATOM 656 O O . ASN A 1 81 ? 8.268 0.147 -0.775 1.00 88.75 81 ASN A O 1
ATOM 660 N N . ILE A 1 82 ? 9.971 -1.105 -0.001 1.00 87.69 82 ILE A N 1
ATOM 661 C CA . ILE A 1 82 ? 9.496 -1.181 1.392 1.00 87.69 82 ILE A CA 1
ATOM 662 C C . ILE A 1 82 ? 9.327 0.185 2.086 1.00 87.69 82 ILE A C 1
ATOM 664 O O . ILE A 1 82 ? 8.680 0.268 3.121 1.00 87.69 82 ILE A O 1
ATOM 668 N N . LEU A 1 83 ? 9.939 1.243 1.548 1.00 89.31 83 LEU A N 1
ATOM 669 C CA . LEU A 1 83 ? 9.886 2.605 2.085 1.00 89.31 83 LEU A CA 1
ATOM 670 C C . LEU A 1 83 ? 8.919 3.503 1.303 1.00 89.31 83 LEU A C 1
ATOM 672 O O . LEU A 1 83 ? 8.895 4.716 1.512 1.00 89.31 83 LEU A O 1
ATOM 676 N N . SER A 1 84 ? 8.178 2.936 0.351 1.00 89.62 84 SER A N 1
ATOM 677 C CA . SER A 1 84 ? 7.269 3.700 -0.481 1.00 89.62 84 SER A CA 1
ATOM 678 C C . SER A 1 84 ? 6.041 4.098 0.336 1.00 89.62 84 SER A C 1
ATOM 680 O O . SER A 1 84 ? 5.425 3.217 0.939 1.00 89.62 84 SER A O 1
ATOM 682 N N . PRO A 1 85 ? 5.595 5.365 0.265 1.00 90.31 85 PRO A N 1
ATOM 683 C CA . PRO A 1 85 ? 4.333 5.777 0.880 1.00 90.31 85 PRO A CA 1
ATOM 684 C C . PRO A 1 85 ? 3.124 4.985 0.372 1.00 90.31 85 PRO A C 1
ATOM 686 O O . PRO A 1 85 ? 2.096 4.934 1.035 1.00 90.31 85 PRO A O 1
ATOM 689 N N . ASN A 1 86 ? 3.225 4.363 -0.803 1.00 90.00 86 ASN A N 1
ATOM 690 C CA . ASN A 1 86 ? 2.133 3.597 -1.395 1.00 90.00 86 ASN A CA 1
ATOM 691 C C . ASN A 1 86 ? 2.039 2.166 -0.849 1.00 90.00 86 ASN A C 1
ATOM 693 O O . ASN A 1 86 ? 1.064 1.476 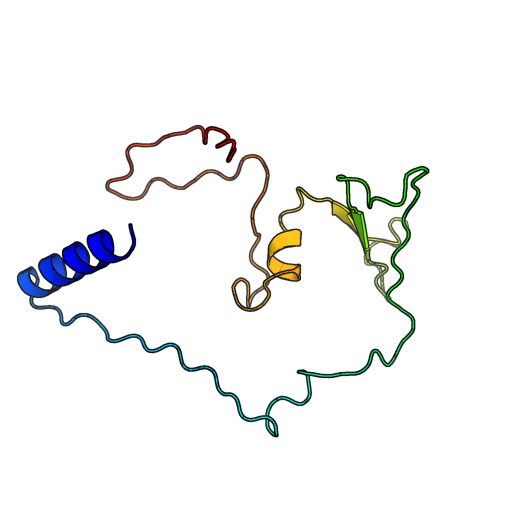-1.140 1.00 90.00 86 ASN A O 1
ATOM 697 N N . LEU A 1 87 ? 3.017 1.708 -0.060 1.00 89.50 87 LEU A N 1
ATOM 698 C CA . LEU A 1 87 ? 3.035 0.337 0.440 1.00 89.50 87 LEU A CA 1
ATOM 699 C C . LEU A 1 87 ? 1.905 0.070 1.445 1.00 89.50 87 LEU A C 1
ATOM 701 O O . LEU A 1 87 ? 1.165 -0.901 1.280 1.00 89.50 87 LEU A O 1
ATOM 705 N N . ASP A 1 88 ? 1.736 0.932 2.453 1.00 89.25 88 ASP A N 1
ATOM 706 C CA . ASP A 1 88 ? 0.689 0.733 3.465 1.00 89.25 88 ASP A CA 1
ATOM 707 C C . ASP A 1 88 ? -0.726 0.836 2.882 1.00 89.25 88 ASP A C 1
ATOM 709 O O . ASP A 1 88 ? -1.544 -0.024 3.209 1.00 89.25 88 ASP A O 1
ATOM 713 N N . PRO A 1 89 ? -1.041 1.789 1.983 1.00 90.12 89 PRO A N 1
ATOM 714 C CA . PRO A 1 89 ? -2.339 1.831 1.312 1.00 90.12 89 PRO A CA 1
ATOM 715 C C . PRO A 1 89 ? -2.662 0.558 0.531 1.00 90.12 89 PRO A C 1
ATOM 717 O O . PRO A 1 89 ? -3.808 0.111 0.524 1.00 90.12 89 PRO A O 1
ATOM 720 N N . MET A 1 90 ? -1.655 -0.066 -0.090 1.00 85.81 90 MET A N 1
ATOM 721 C CA . MET A 1 90 ? -1.832 -1.339 -0.793 1.00 85.81 90 MET A CA 1
ATOM 722 C C . MET A 1 90 ? -2.086 -2.509 0.162 1.00 85.81 90 MET A C 1
ATOM 724 O O . MET A 1 90 ? -2.863 -3.405 -0.167 1.00 85.81 90 MET A O 1
ATOM 728 N N . ALA A 1 91 ? -1.440 -2.518 1.330 1.00 86.69 91 ALA A N 1
ATOM 729 C CA . ALA A 1 91 ? -1.607 -3.569 2.333 1.00 86.69 91 ALA A CA 1
ATOM 730 C C . ALA A 1 91 ? -2.888 -3.397 3.173 1.00 86.69 91 ALA A C 1
ATOM 732 O O . ALA A 1 91 ? -3.503 -4.384 3.581 1.00 86.69 91 ALA A O 1
ATOM 733 N N . TYR A 1 92 ? -3.311 -2.152 3.407 1.00 87.38 92 TYR A N 1
ATOM 734 C CA . TYR A 1 92 ? -4.406 -1.786 4.304 1.00 87.38 92 TYR A CA 1
ATOM 735 C C . TYR A 1 92 ? -5.425 -0.848 3.635 1.00 87.38 92 TYR A C 1
ATOM 737 O O . TYR A 1 92 ? -5.714 0.226 4.165 1.00 87.38 92 TYR A O 1
ATOM 745 N N . PRO A 1 93 ? -6.058 -1.248 2.518 1.00 83.94 93 PRO A N 1
ATOM 746 C CA . PRO A 1 93 ? -6.939 -0.370 1.738 1.00 83.94 93 PRO A CA 1
ATOM 747 C C . PRO A 1 93 ? -8.140 0.177 2.529 1.00 83.94 93 PRO A C 1
ATOM 749 O O . PRO A 1 93 ? -8.696 1.211 2.180 1.00 83.94 93 PRO A O 1
ATOM 752 N N . ILE A 1 94 ? -8.539 -0.489 3.618 1.00 86.25 94 ILE A N 1
ATOM 753 C CA . ILE A 1 94 ? -9.614 -0.024 4.510 1.00 86.25 94 ILE A CA 1
ATOM 754 C C . ILE A 1 94 ? -9.205 1.245 5.277 1.00 86.25 94 ILE A C 1
ATOM 756 O O . ILE A 1 94 ? -10.060 2.073 5.578 1.00 86.25 94 ILE A O 1
ATOM 760 N N . PHE A 1 95 ? -7.919 1.401 5.601 1.00 85.00 95 PHE A N 1
ATOM 761 C CA . PHE A 1 95 ? -7.402 2.576 6.308 1.00 85.00 95 PHE A CA 1
ATOM 762 C C . PHE A 1 95 ? -7.026 3.724 5.368 1.00 85.00 95 PHE A C 1
ATOM 764 O O . PHE A 1 95 ? -6.935 4.858 5.825 1.00 85.00 95 PHE A O 1
ATOM 771 N N . PHE A 1 96 ? -6.869 3.437 4.074 1.00 87.50 96 PHE A N 1
ATOM 772 C CA . PHE A 1 96 ? -6.505 4.402 3.034 1.00 87.50 96 PHE A CA 1
ATOM 773 C C . PHE A 1 96 ? -7.521 4.352 1.882 1.00 87.50 96 PHE A C 1
ATOM 775 O O . PHE A 1 96 ? -7.174 3.983 0.754 1.00 87.50 96 PHE A O 1
ATOM 782 N N . PRO A 1 97 ? -8.807 4.648 2.149 1.00 85.31 97 PRO A N 1
ATOM 783 C CA . PRO A 1 97 ? -9.879 4.468 1.174 1.00 85.31 97 PRO A CA 1
ATOM 784 C C . PRO A 1 97 ? -9.727 5.363 -0.061 1.00 85.31 97 PRO A C 1
ATOM 786 O O . PRO A 1 97 ? -10.291 5.045 -1.110 1.00 85.31 97 PRO A O 1
ATOM 789 N N . TYR A 1 98 ? -8.971 6.459 0.045 1.00 86.50 98 TYR A N 1
ATOM 790 C CA . TYR A 1 98 ? -8.696 7.372 -1.060 1.00 86.50 98 TYR A CA 1
ATOM 791 C C . TYR A 1 98 ? -7.259 7.246 -1.583 1.00 86.50 98 TYR A C 1
ATOM 793 O O . TYR A 1 98 ? -6.847 8.040 -2.429 1.00 86.50 98 TYR A O 1
ATOM 801 N N . GLY A 1 99 ? -6.508 6.238 -1.126 1.00 82.44 99 GLY A N 1
ATOM 802 C CA . GLY A 1 99 ? -5.112 6.035 -1.508 1.00 82.44 99 GLY A CA 1
ATOM 803 C C . GLY A 1 99 ? -4.182 7.093 -0.922 1.00 82.44 99 GLY A C 1
ATOM 804 O O . GLY A 1 99 ? -3.186 7.452 -1.549 1.00 82.44 99 GLY A O 1
ATOM 805 N N . GLU A 1 100 ? -4.523 7.628 0.251 1.00 89.56 100 GLU A N 1
ATOM 806 C CA . GLU A 1 100 ? -3.682 8.580 0.964 1.00 89.56 100 GLU A CA 1
ATOM 807 C C . GLU A 1 100 ? -2.306 7.967 1.243 1.00 89.56 100 GLU A C 1
ATOM 809 O O . GLU A 1 100 ? -2.212 6.761 1.461 1.00 89.56 100 GLU A O 1
ATOM 814 N N . PRO A 1 101 ? -1.225 8.759 1.254 1.00 88.00 101 PRO A N 1
ATOM 815 C CA . PRO A 1 101 ? 0.104 8.210 1.457 1.00 88.00 101 PRO A CA 1
ATOM 816 C C . PRO A 1 101 ? 0.226 7.630 2.877 1.00 88.00 101 PRO A C 1
ATOM 818 O O . PRO A 1 101 ? -0.150 8.273 3.858 1.00 88.00 101 PRO A O 1
ATOM 821 N N . GLY A 1 102 ? 0.751 6.411 2.972 1.00 87.94 102 GLY A N 1
ATOM 822 C CA . GLY A 1 102 ? 1.082 5.740 4.224 1.00 87.94 102 GLY A CA 1
ATOM 823 C C . GLY A 1 102 ? 2.423 6.179 4.796 1.00 87.94 102 GLY A C 1
ATOM 824 O O . GLY A 1 102 ? 2.913 7.277 4.534 1.00 87.94 102 GLY A O 1
ATOM 825 N N . TRP A 1 103 ? 3.050 5.316 5.590 1.00 86.12 103 TRP A N 1
ATOM 826 C CA . TRP A 1 103 ? 4.352 5.605 6.172 1.00 86.12 103 TRP A CA 1
ATOM 827 C C . TRP A 1 103 ? 5.398 5.901 5.087 1.00 86.12 103 TRP A C 1
ATOM 829 O O . TRP A 1 103 ? 5.520 5.180 4.099 1.00 86.12 103 TRP A O 1
ATOM 839 N N . GLN A 1 104 ? 6.192 6.954 5.296 1.00 85.06 104 GLN A N 1
ATOM 840 C CA . GLN A 1 104 ? 7.332 7.272 4.440 1.00 85.06 104 GLN A CA 1
ATOM 841 C C . GLN A 1 104 ? 8.499 7.823 5.266 1.00 85.06 104 GLN A C 1
ATOM 843 O O . GLN A 1 104 ? 8.277 8.473 6.300 1.00 85.06 104 GLN A O 1
ATOM 848 N N . PRO A 1 105 ? 9.749 7.619 4.816 1.00 79.94 105 PRO A N 1
ATOM 849 C CA . PRO A 1 105 ? 10.902 8.256 5.429 1.00 79.94 105 PRO A CA 1
ATOM 850 C C . PRO A 1 105 ? 10.707 9.774 5.479 1.00 79.94 105 PRO A C 1
ATOM 852 O O . PRO A 1 105 ? 10.320 10.390 4.487 1.00 79.94 105 PRO A O 1
ATOM 855 N N . ASN A 1 106 ? 11.002 10.379 6.630 1.00 76.94 106 ASN A N 1
ATOM 856 C CA . ASN A 1 106 ? 10.865 11.820 6.876 1.00 76.94 106 ASN A CA 1
ATOM 857 C C . ASN A 1 106 ? 9.416 12.343 6.948 1.00 76.94 106 ASN A C 1
ATOM 859 O O . ASN A 1 106 ? 9.192 13.539 6.775 1.00 76.94 106 ASN A O 1
ATOM 863 N N . TRP A 1 107 ? 8.426 11.490 7.242 1.00 76.75 107 TRP A N 1
ATOM 864 C CA . TRP A 1 107 ? 7.085 11.974 7.582 1.00 76.75 107 TRP A CA 1
ATOM 865 C C . TRP A 1 107 ? 7.136 12.868 8.830 1.00 76.75 107 TRP A C 1
ATOM 867 O O . TRP A 1 107 ? 7.402 12.398 9.941 1.00 76.75 107 TRP A O 1
ATOM 877 N N . HIS A 1 108 ? 6.854 14.160 8.661 1.00 67.88 108 HIS A N 1
ATOM 878 C CA . HIS A 1 108 ? 6.760 15.099 9.771 1.00 67.88 108 HIS A CA 1
ATOM 879 C C . HIS A 1 108 ? 5.381 14.995 10.421 1.00 67.88 108 HIS A C 1
ATOM 881 O O . HIS A 1 108 ? 4.350 15.130 9.767 1.00 67.88 108 HIS A O 1
ATOM 887 N N . CYS A 1 109 ? 5.357 14.729 11.725 1.00 60.62 109 CYS A N 1
ATOM 888 C CA . CYS A 1 109 ? 4.131 14.833 12.502 1.00 60.62 109 CYS A CA 1
ATOM 889 C C . CYS A 1 109 ? 3.824 16.321 12.676 1.00 60.62 109 CYS A C 1
ATOM 891 O O . CYS A 1 109 ? 4.590 17.023 13.339 1.00 60.62 109 CYS A O 1
ATOM 893 N N . GLU A 1 110 ? 2.735 16.803 12.078 1.00 59.12 110 GLU A N 1
ATOM 894 C CA . GLU A 1 110 ? 2.277 18.166 12.331 1.00 59.12 110 GLU A CA 1
ATOM 895 C C . GLU A 1 110 ? 1.979 18.323 13.826 1.00 59.12 110 GLU A C 1
ATOM 897 O O . GLU A 1 110 ? 1.354 17.467 14.462 1.00 59.12 110 GLU A O 1
ATOM 902 N N . SER A 1 111 ? 2.500 19.395 14.418 1.00 56.69 111 SER A N 1
ATOM 903 C CA . SER A 1 111 ? 2.273 19.703 15.824 1.00 56.69 111 SER A CA 1
ATOM 904 C C . SER A 1 111 ? 0.836 20.184 16.004 1.00 56.69 111 SER A C 1
ATOM 906 O O . SER A 1 111 ? 0.499 21.286 15.576 1.00 56.69 111 SER A O 1
ATOM 908 N N . TYR A 1 112 ? -0.005 19.391 16.661 1.00 60.72 112 TYR A N 1
ATOM 909 C CA . TYR A 1 112 ? -1.296 19.855 17.171 1.00 60.72 112 TYR A CA 1
ATOM 910 C C . TYR A 1 112 ? -1.117 20.530 18.543 1.00 60.72 112 TYR A C 1
ATOM 912 O O . TYR A 1 112 ? -0.111 20.313 19.224 1.00 60.72 112 TYR A O 1
ATOM 920 N N . GLN A 1 113 ? -2.066 21.379 18.960 1.00 48.69 113 GLN A N 1
ATOM 921 C CA . GLN A 1 113 ? -1.998 22.062 20.260 1.00 48.69 113 GLN A CA 1
ATOM 922 C C . GLN A 1 113 ? -1.920 21.027 21.397 1.00 48.69 113 GLN A C 1
ATOM 924 O O . GLN A 1 113 ? -2.836 20.237 21.593 1.00 48.69 113 GLN A O 1
ATOM 929 N N . GLY A 1 114 ? -0.787 21.008 22.108 1.00 58.56 114 GLY A N 1
ATOM 930 C CA . GLY A 1 114 ? -0.461 20.015 23.143 1.00 58.56 114 GLY A CA 1
ATOM 931 C C . GLY A 1 114 ? 0.649 19.025 22.761 1.00 58.56 114 GLY A C 1
ATOM 932 O O . GLY A 1 114 ? 1.182 18.345 23.637 1.00 58.56 114 GLY A O 1
ATOM 933 N N . ALA A 1 115 ? 1.065 18.971 21.493 1.00 57.59 115 ALA A N 1
ATOM 934 C CA . ALA A 1 115 ? 2.220 18.187 21.076 1.00 57.59 115 ALA A CA 1
ATOM 935 C C . ALA A 1 115 ? 3.523 18.897 21.492 1.00 57.59 115 ALA A C 1
ATOM 937 O O . ALA A 1 115 ? 3.946 19.867 20.863 1.00 57.59 115 ALA A O 1
ATOM 938 N N . GLN A 1 116 ? 4.196 18.405 22.540 1.00 56.16 116 GLN A N 1
ATOM 939 C CA . GLN A 1 116 ? 5.618 18.700 22.728 1.00 56.16 116 GLN A CA 1
ATOM 940 C C . GLN A 1 116 ? 6.371 18.029 21.575 1.00 56.16 116 GLN A C 1
ATOM 942 O O . GLN A 1 116 ? 6.486 16.806 21.519 1.00 56.16 116 GLN A O 1
ATOM 947 N N . GLY A 1 117 ? 6.771 18.836 20.593 1.00 51.25 117 GLY A N 1
ATOM 948 C CA . GLY A 1 117 ? 7.313 18.370 19.324 1.00 51.25 117 GLY A CA 1
ATOM 949 C C . GLY A 1 117 ? 8.592 17.561 19.499 1.00 51.25 117 GLY A C 1
ATOM 950 O O . GLY A 1 117 ? 9.681 18.122 19.563 1.00 51.25 117 GLY A O 1
ATOM 951 N N . ASN A 1 118 ? 8.475 16.236 19.479 1.00 51.84 118 ASN A N 1
ATOM 952 C CA . ASN A 1 118 ? 9.605 15.388 19.136 1.00 51.84 118 ASN A CA 1
ATOM 953 C C . ASN A 1 118 ? 9.764 15.435 17.616 1.00 51.84 118 ASN A C 1
ATOM 955 O O . ASN A 1 118 ? 9.093 14.719 16.877 1.00 51.84 118 ASN A O 1
ATOM 959 N N . GLN A 1 119 ? 10.657 16.315 17.158 1.00 52.09 119 GLN A N 1
ATOM 960 C CA . GLN A 1 119 ? 11.012 16.476 15.742 1.00 52.09 119 GLN A CA 1
ATOM 961 C C . GLN A 1 119 ? 11.704 15.234 15.150 1.00 52.09 119 GLN A C 1
ATOM 963 O O . GLN A 1 119 ? 11.866 15.141 13.937 1.00 52.09 119 GLN A O 1
ATOM 968 N N . SER A 1 120 ? 12.101 14.278 15.995 1.00 49.44 120 SER A N 1
ATOM 969 C CA . SER A 1 120 ? 12.742 13.025 15.612 1.00 49.44 120 SER A CA 1
ATOM 970 C C . SER A 1 120 ? 12.048 11.851 16.301 1.00 49.44 120 SER A C 1
ATOM 972 O O . SER A 1 120 ? 11.896 11.837 17.525 1.00 49.44 120 SER A O 1
ATOM 974 N N . ARG A 1 121 ? 11.601 10.870 15.507 1.00 52.97 121 ARG A N 1
ATOM 975 C CA . ARG A 1 121 ? 11.086 9.591 16.008 1.00 52.97 121 ARG A CA 1
ATOM 976 C C . ARG A 1 121 ? 12.263 8.634 16.190 1.00 52.97 121 ARG A C 1
ATOM 978 O O . ARG A 1 121 ? 12.996 8.364 15.245 1.00 52.97 121 ARG A O 1
ATOM 985 N N . VAL A 1 122 ? 12.441 8.142 17.413 1.00 52.09 122 VAL A N 1
ATOM 986 C CA . VAL A 1 122 ? 13.495 7.185 17.772 1.00 52.09 122 VAL A CA 1
ATOM 987 C C . VAL A 1 122 ? 13.034 5.776 17.394 1.00 52.09 122 VAL A C 1
ATOM 989 O O . VAL A 1 122 ? 11.891 5.415 17.673 1.00 52.09 122 VAL A O 1
ATOM 992 N N . ASN A 1 123 ? 13.908 4.981 16.773 1.00 44.44 123 ASN A N 1
ATOM 993 C CA . ASN A 1 123 ? 13.624 3.575 16.482 1.00 44.44 123 ASN A CA 1
ATOM 994 C C . ASN A 1 123 ? 13.385 2.816 17.794 1.00 44.44 123 ASN A C 1
ATOM 996 O O . ASN A 1 123 ? 14.256 2.789 18.663 1.00 44.44 123 ASN A O 1
ATOM 1000 N N . ALA A 1 124 ? 12.215 2.196 17.931 1.00 46.00 124 ALA A N 1
ATOM 1001 C CA . ALA A 1 124 ? 11.936 1.271 19.018 1.00 46.00 124 ALA A CA 1
ATOM 1002 C C . ALA A 1 124 ? 12.301 -0.145 18.560 1.00 46.00 124 ALA A C 1
ATOM 1004 O O . ALA A 1 124 ? 11.617 -0.729 17.721 1.00 46.00 124 ALA A O 1
ATOM 1005 N N . THR A 1 125 ? 13.388 -0.690 19.099 1.00 36.06 125 THR A N 1
ATOM 1006 C CA . THR A 1 125 ? 13.714 -2.110 18.946 1.00 36.06 125 THR A CA 1
ATOM 1007 C C . THR A 1 125 ? 12.849 -2.895 19.926 1.00 36.06 125 THR A C 1
ATOM 1009 O O . THR A 1 125 ? 13.023 -2.770 21.138 1.00 36.06 125 THR A O 1
ATOM 1012 N N . MET A 1 126 ? 11.898 -3.673 19.415 1.00 34.16 126 MET A N 1
ATOM 1013 C CA . MET A 1 126 ? 11.185 -4.666 20.219 1.00 34.16 126 MET A CA 1
ATOM 1014 C C . MET A 1 126 ? 12.061 -5.923 20.260 1.00 34.16 126 MET A C 1
ATOM 1016 O O . MET A 1 126 ? 12.376 -6.471 19.204 1.00 34.16 126 MET A O 1
ATOM 1020 N N . LEU A 1 127 ? 12.517 -6.294 21.461 1.00 41.75 127 LEU A N 1
ATOM 1021 C CA . LEU A 1 127 ? 13.213 -7.557 21.738 1.00 41.75 127 LEU A CA 1
ATOM 1022 C C . LEU A 1 127 ? 12.236 -8.735 21.720 1.00 41.75 127 LEU A C 1
ATOM 1024 O O . LEU A 1 127 ? 11.084 -8.538 22.173 1.00 41.75 127 LEU A O 1
#

pLDDT: mean 72.71, std 13.96, range [34.16, 90.31]